Protein AF-A0A1F5RX39-F1 (afdb_monomer)

pLDDT: mean 75.22, std 15.4, range [43.22, 95.0]

Foldseek 3Di:
DDDDDPPPVPPPDPPDDPDPVPVVVVVQVVCVVVVNHPPVVCPPPPPVNVVVVVVVVVVVVVVVVVLVVQLVVLVVQCVPCVPVVVSVVVSVVSVVVSVVVVVVVVVVVVVVVVVVCVVVVVPPPPPPPPPPPPPPD

Radius of gyration: 29.01 Å; Cα contacts (8 Å, |Δi|>4): 32; chains: 1; bounding box: 59×71×83 Å

Solvent-accessible surface area (backbone atoms only — not comparable to full-atom values): 8380 Å² total; per-residue (Å²): 140,81,89,78,74,86,86,66,83,74,75,67,66,97,80,66,78,91,46,90,61,51,61,52,52,52,52,50,49,51,28,45,75,72,68,51,66,84,59,80,90,45,76,86,58,58,75,66,54,58,53,50,53,54,51,50,51,56,49,49,55,54,50,51,55,52,50,54,55,51,51,51,54,30,50,49,45,42,71,66,26,84,84,42,62,68,45,40,50,53,20,51,53,51,46,51,54,52,50,53,54,51,51,51,55,54,48,53,52,51,52,52,50,49,52,54,49,54,58,62,67,62,63,66,84,73,72,76,72,78,79,77,84,72,74,78,126

Secondary structure (DSSP, 8-state):
------TTTT---S-S---HHHHHHHHHHHHHHTT---STTSTTS-HHHHHHHHHHHHHHHHHHHHHHHHHHHHHHHHHHTTT-HHHHHHHHHHHHHHHHHHHHHHHHHHHHHHHHHHHHHT---------------

Mean predicted aligned error: 16.47 Å

InterPro domains:
  IPR043993 Type IV secretion system pilin [PF18895] (50-112)

Organism: NCBI:txid1797987

Structure (mmCIF, N/CA/C/O backbone):
data_AF-A0A1F5RX39-F1
#
_entry.id   AF-A0A1F5RX39-F1
#
loop_
_atom_site.group_PDB
_atom_site.id
_atom_site.type_symbol
_atom_site.label_atom_id
_atom_site.label_alt_id
_atom_site.label_comp_id
_atom_site.label_asym_id
_atom_site.label_entity_id
_atom_site.label_seq_id
_atom_site.pdbx_PDB_ins_code
_atom_site.Cartn_x
_atom_site.Cartn_y
_atom_site.Cartn_z
_atom_site.occupancy
_atom_site.B_iso_or_equiv
_atom_site.auth_seq_id
_atom_site.auth_comp_id
_atom_site.auth_asym_id
_atom_site.auth_atom_id
_atom_site.pdbx_PDB_model_num
ATOM 1 N N . MET A 1 1 ? -6.393 -32.625 -53.786 1.00 44.97 1 MET A N 1
ATOM 2 C CA . MET A 1 1 ? -5.665 -32.056 -52.632 1.00 44.97 1 MET A CA 1
ATOM 3 C C . MET A 1 1 ? -4.897 -30.843 -53.126 1.00 44.97 1 MET A C 1
ATOM 5 O O . MET A 1 1 ? -3.901 -31.016 -53.812 1.00 44.97 1 MET A O 1
ATOM 9 N N . ALA A 1 2 ? -5.420 -29.641 -52.879 1.00 43.22 2 ALA A N 1
ATOM 10 C CA . ALA A 1 2 ? -4.766 -28.378 -53.207 1.00 43.22 2 ALA A CA 1
ATOM 11 C C . ALA A 1 2 ? -4.425 -27.663 -51.896 1.00 43.22 2 ALA A C 1
ATOM 13 O O . ALA A 1 2 ? -5.260 -27.537 -51.002 1.00 43.22 2 ALA A O 1
ATOM 14 N N . LEU A 1 3 ? -3.159 -27.287 -51.796 1.00 50.66 3 LEU A N 1
ATOM 15 C CA . LEU A 1 3 ? -2.481 -26.654 -50.679 1.00 50.66 3 LEU A CA 1
ATOM 16 C C . LEU A 1 3 ? -2.904 -25.172 -50.611 1.00 50.66 3 LEU A C 1
ATOM 18 O O . LEU A 1 3 ? -2.428 -24.366 -51.404 1.00 50.66 3 LEU A O 1
ATOM 22 N N . ALA A 1 4 ? -3.815 -24.804 -49.707 1.00 51.16 4 ALA A N 1
ATOM 23 C CA . ALA A 1 4 ? -4.180 -23.407 -49.465 1.00 51.16 4 ALA A CA 1
ATOM 24 C C . ALA A 1 4 ? -3.319 -22.852 -48.320 1.00 51.16 4 ALA A C 1
ATOM 26 O O . ALA A 1 4 ? -3.559 -23.138 -47.149 1.00 51.16 4 ALA A O 1
ATOM 27 N N . ALA A 1 5 ? -2.273 -22.103 -48.667 1.00 51.84 5 ALA A N 1
ATOM 28 C CA . ALA A 1 5 ? -1.473 -21.351 -47.706 1.00 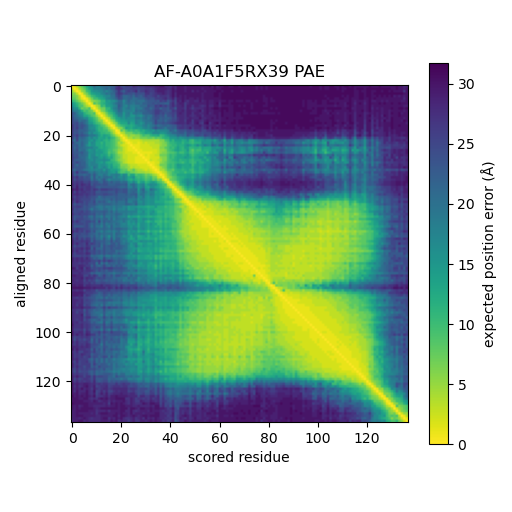51.84 5 ALA A CA 1
ATOM 29 C C . ALA A 1 5 ? -2.341 -20.307 -46.964 1.00 51.84 5 ALA A C 1
ATOM 31 O O . ALA A 1 5 ? -3.290 -19.781 -47.553 1.00 51.84 5 ALA A O 1
ATOM 32 N N . PRO A 1 6 ? -2.019 -19.948 -45.708 1.00 53.34 6 PRO A N 1
ATOM 33 C CA . PRO A 1 6 ? -2.720 -18.895 -44.979 1.00 53.34 6 PRO A CA 1
ATOM 34 C C . PRO A 1 6 ? -2.354 -17.511 -45.545 1.00 53.34 6 PRO A C 1
ATOM 36 O O . PRO A 1 6 ? -1.499 -16.807 -45.015 1.00 53.34 6 PRO A O 1
ATOM 39 N N . VAL A 1 7 ? -3.009 -17.092 -46.631 1.00 55.22 7 VAL A N 1
ATOM 40 C CA . VAL A 1 7 ? -2.901 -15.730 -47.199 1.00 55.22 7 VAL A CA 1
ATOM 41 C C . VAL A 1 7 ? -3.888 -14.787 -46.504 1.00 55.22 7 VAL A C 1
ATOM 43 O O . VAL A 1 7 ? -4.703 -14.121 -47.129 1.00 55.22 7 VAL A O 1
ATOM 46 N N . SER A 1 8 ? -3.851 -14.716 -45.175 1.00 53.81 8 SER A N 1
ATOM 47 C CA . SER A 1 8 ? -4.675 -13.739 -44.444 1.00 53.81 8 SER A CA 1
ATOM 48 C C . SER A 1 8 ? -3.964 -13.033 -43.296 1.00 53.81 8 SER A C 1
ATOM 50 O O . SER A 1 8 ? -4.609 -12.375 -42.489 1.00 53.81 8 SER A O 1
ATOM 52 N N . VAL A 1 9 ? -2.630 -13.042 -43.278 1.00 49.97 9 VAL A N 1
ATOM 53 C CA . VAL A 1 9 ? -1.866 -12.053 -42.489 1.00 49.97 9 VAL A CA 1
ATOM 54 C C . VAL A 1 9 ? -1.845 -10.675 -43.187 1.00 49.97 9 VAL A C 1
ATOM 56 O O . VAL A 1 9 ? -1.426 -9.683 -42.606 1.00 49.97 9 VAL A O 1
ATOM 59 N N . PHE A 1 10 ? -2.387 -10.573 -44.408 1.00 53.66 10 PHE A N 1
ATOM 60 C CA . PHE A 1 10 ? -2.470 -9.334 -45.194 1.00 53.66 10 PHE A CA 1
ATOM 61 C C . PHE A 1 10 ? -3.685 -8.435 -44.902 1.00 53.66 10 PHE A C 1
ATOM 63 O O . PHE A 1 10 ? -3.908 -7.467 -45.624 1.00 53.66 10 PHE A O 1
ATOM 70 N N . ALA A 1 11 ? -4.450 -8.668 -43.831 1.00 51.47 11 ALA A N 1
ATOM 71 C CA . ALA A 1 11 ? -5.440 -7.692 -43.362 1.00 51.47 11 ALA A CA 1
ATOM 72 C C . ALA A 1 11 ? -4.768 -6.533 -42.590 1.00 51.47 11 ALA A C 1
ATOM 74 O O . ALA A 1 11 ? -5.158 -6.194 -41.475 1.00 51.47 11 ALA A O 1
ATOM 75 N N . GLN A 1 12 ? -3.749 -5.906 -43.185 1.00 46.62 12 GLN A N 1
ATOM 76 C CA . GLN A 1 12 ? -3.370 -4.544 -42.828 1.00 46.62 12 GLN A CA 1
ATOM 77 C C . GLN A 1 12 ? -4.472 -3.631 -43.358 1.00 46.62 12 GLN A C 1
ATOM 79 O O . GLN A 1 12 ? -4.534 -3.335 -44.547 1.00 46.62 12 GLN A O 1
ATOM 84 N N . ASN A 1 13 ? -5.385 -3.282 -42.450 1.00 51.09 13 ASN A N 1
ATOM 85 C CA . ASN A 1 13 ? -6.125 -2.025 -42.395 1.00 51.09 13 ASN A CA 1
ATOM 86 C C . ASN A 1 13 ? -5.904 -1.134 -43.635 1.00 51.09 13 ASN A C 1
ATOM 88 O O . ASN A 1 13 ? -4.856 -0.501 -43.760 1.00 51.09 13 ASN A O 1
ATOM 92 N N . ALA A 1 14 ? -6.895 -1.085 -44.529 1.00 48.25 14 ALA A N 1
ATOM 93 C CA . ALA A 1 14 ? -6.898 -0.325 -45.782 1.00 48.25 14 ALA A CA 1
ATOM 94 C C . ALA A 1 14 ? -6.896 1.210 -45.585 1.00 48.25 14 ALA A C 1
ATOM 96 O O . ALA A 1 14 ? -7.498 1.940 -46.367 1.00 48.25 14 ALA A O 1
ATOM 97 N N . ASN A 1 15 ? -6.253 1.710 -44.528 1.00 53.75 15 ASN A N 1
ATOM 98 C CA . ASN A 1 15 ? -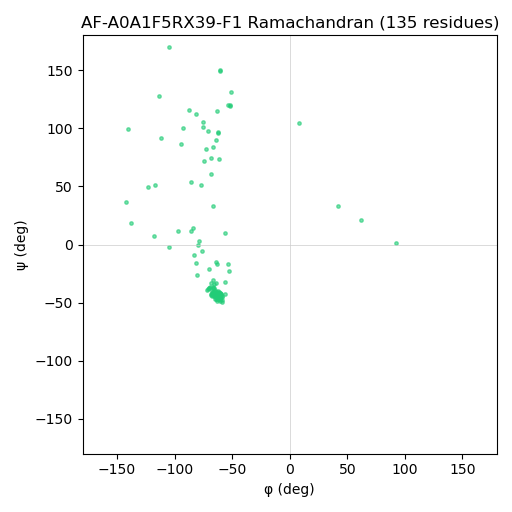6.244 3.118 -44.165 1.00 53.75 15 ASN A CA 1
ATOM 99 C C . ASN A 1 15 ? -4.893 3.607 -43.616 1.00 53.75 15 ASN A C 1
ATOM 101 O O . ASN A 1 15 ? -4.848 4.428 -42.706 1.00 53.75 15 ASN A O 1
ATOM 105 N N . GLN A 1 16 ? -3.783 3.104 -44.157 1.00 54.41 16 GLN A N 1
ATOM 106 C CA . GLN A 1 16 ? -2.479 3.765 -44.063 1.00 54.41 16 GLN A CA 1
ATOM 107 C C . GLN A 1 16 ? -1.775 3.586 -45.409 1.00 54.41 16 GLN A C 1
ATOM 109 O O . GLN A 1 16 ? -1.243 2.520 -45.716 1.00 54.41 16 GLN A O 1
ATOM 114 N N . ALA A 1 17 ? -1.839 4.621 -46.247 1.00 49.84 17 ALA A N 1
ATOM 115 C CA . ALA A 1 17 ? -1.077 4.690 -47.485 1.00 49.84 17 ALA A CA 1
ATOM 116 C C . ALA A 1 17 ? 0.400 4.399 -47.184 1.00 49.84 17 ALA A C 1
ATOM 118 O O . ALA A 1 17 ? 0.960 4.964 -46.245 1.00 49.84 17 ALA A O 1
ATOM 119 N N . VAL A 1 18 ? 1.020 3.509 -47.964 1.00 58.06 18 VAL A N 1
ATOM 120 C CA . VAL A 1 18 ? 2.419 3.092 -47.800 1.00 58.06 18 VAL A CA 1
ATOM 121 C C . VAL A 1 18 ? 3.344 4.277 -48.097 1.00 58.06 18 VAL A C 1
ATOM 123 O O . VAL A 1 18 ? 3.818 4.467 -49.212 1.00 58.06 18 VAL A O 1
ATOM 126 N N . GLY A 1 19 ? 3.558 5.112 -47.084 1.00 57.28 19 GLY A N 1
ATOM 127 C CA . GLY A 1 19 ? 4.630 6.094 -46.998 1.00 57.28 19 GLY A CA 1
ATOM 128 C C . GLY A 1 19 ? 5.719 5.622 -46.024 1.00 57.28 19 GLY A C 1
ATOM 129 O O . GLY A 1 19 ? 5.492 4.665 -45.274 1.00 57.28 19 GLY A O 1
ATOM 130 N N . PRO A 1 20 ? 6.882 6.299 -45.977 1.00 58.12 20 PRO A N 1
ATOM 131 C CA . PRO A 1 20 ? 8.036 5.930 -45.143 1.00 58.12 20 PRO A CA 1
ATOM 132 C C . PRO A 1 20 ? 7.749 5.736 -43.638 1.00 58.12 20 PRO A C 1
ATOM 134 O O . PRO A 1 20 ? 8.553 5.119 -42.947 1.00 58.12 20 PRO A O 1
ATOM 137 N N . GLY A 1 21 ? 6.614 6.227 -43.124 1.00 59.72 21 GLY A N 1
ATOM 138 C CA . GLY A 1 21 ? 6.181 6.042 -41.731 1.00 59.72 21 GLY A CA 1
ATOM 139 C C . GLY A 1 21 ? 5.521 4.690 -41.436 1.00 59.72 21 GLY A C 1
ATOM 140 O O . GLY A 1 21 ? 5.644 4.180 -40.330 1.00 59.72 21 GLY A O 1
ATOM 141 N N . THR A 1 22 ? 4.915 4.036 -42.431 1.00 73.50 22 THR A N 1
ATOM 142 C CA . THR A 1 22 ? 4.134 2.803 -42.205 1.00 73.50 22 THR A CA 1
ATOM 143 C C . THR A 1 22 ? 4.988 1.623 -41.742 1.00 73.50 22 THR A C 1
ATOM 145 O O . THR A 1 22 ? 4.567 0.831 -40.903 1.00 73.50 22 THR A O 1
ATOM 148 N N . ILE A 1 23 ? 6.213 1.491 -42.251 1.00 76.62 23 ILE A N 1
ATOM 149 C CA . ILE A 1 23 ? 7.132 0.421 -41.841 1.00 76.62 23 ILE A CA 1
ATOM 150 C C . ILE A 1 23 ? 7.651 0.682 -40.425 1.00 76.62 23 ILE A C 1
ATOM 152 O O . ILE A 1 23 ? 7.740 -0.249 -39.629 1.00 76.62 23 ILE A O 1
ATOM 156 N N . LEU A 1 24 ? 7.931 1.942 -40.090 1.00 74.31 24 LEU A N 1
ATOM 157 C CA . LEU A 1 24 ? 8.348 2.326 -38.746 1.00 74.31 24 LEU A CA 1
ATOM 158 C C . LEU A 1 24 ? 7.231 2.072 -37.725 1.00 74.31 24 LEU A C 1
ATOM 160 O O . LEU A 1 24 ? 7.508 1.548 -36.651 1.00 74.31 24 LEU A O 1
ATOM 164 N N . ASP A 1 25 ? 5.976 2.338 -38.088 1.00 79.69 25 ASP A N 1
ATOM 165 C CA . ASP A 1 25 ? 4.811 2.077 -37.238 1.00 79.69 25 ASP A CA 1
ATOM 166 C C . ASP A 1 25 ? 4.591 0.577 -37.009 1.00 79.69 25 ASP A C 1
ATOM 168 O O . ASP A 1 25 ? 4.337 0.140 -35.885 1.00 79.69 25 ASP A O 1
ATOM 172 N N . ASN A 1 26 ? 4.760 -0.238 -38.053 1.00 80.50 26 ASN A N 1
ATOM 173 C CA . ASN A 1 26 ? 4.676 -1.694 -37.939 1.00 80.50 26 ASN A CA 1
ATOM 174 C C . ASN A 1 26 ? 5.827 -2.272 -37.102 1.00 80.50 26 ASN A C 1
ATOM 176 O O . ASN A 1 26 ? 5.594 -3.137 -36.260 1.00 80.50 26 ASN A O 1
ATOM 180 N N . LEU A 1 27 ? 7.056 -1.779 -37.288 1.00 79.31 27 LEU A N 1
ATOM 181 C CA . LEU A 1 27 ? 8.224 -2.192 -36.505 1.00 79.31 27 LEU A CA 1
ATOM 182 C C . LEU A 1 27 ? 8.114 -1.755 -35.042 1.00 79.31 27 LEU A C 1
ATOM 184 O O . LEU A 1 27 ? 8.432 -2.533 -34.148 1.00 79.31 27 LEU A O 1
ATOM 188 N N . ARG A 1 28 ? 7.617 -0.544 -34.776 1.00 78.44 28 ARG A N 1
ATOM 189 C CA . ARG A 1 28 ? 7.393 -0.033 -33.419 1.00 78.44 28 ARG A CA 1
ATOM 190 C C . ARG A 1 28 ? 6.242 -0.755 -32.722 1.00 78.44 28 ARG A C 1
ATOM 192 O O . ARG A 1 28 ? 6.351 -1.048 -31.536 1.00 78.44 28 ARG A O 1
ATOM 199 N N . SER A 1 29 ? 5.177 -1.106 -33.443 1.00 76.81 29 SER A N 1
ATOM 200 C CA . SER A 1 29 ? 4.076 -1.920 -32.912 1.00 76.81 29 SER A CA 1
ATOM 201 C C . SER A 1 29 ? 4.520 -3.357 -32.619 1.00 76.81 29 SER A C 1
ATOM 203 O O . SER A 1 29 ? 4.234 -3.880 -31.543 1.00 76.81 29 SER A O 1
ATOM 205 N N . ALA A 1 30 ? 5.312 -3.967 -33.508 1.00 77.12 30 ALA A N 1
ATOM 206 C CA . ALA A 1 30 ? 5.927 -5.273 -33.276 1.00 77.12 30 ALA A CA 1
ATOM 207 C C . ALA A 1 30 ? 6.924 -5.245 -32.103 1.00 77.12 30 ALA A C 1
ATOM 209 O O . ALA A 1 30 ? 6.907 -6.145 -31.265 1.00 77.12 30 ALA A O 1
ATOM 210 N N . GLY A 1 31 ? 7.737 -4.189 -31.992 1.00 73.06 31 GLY A N 1
ATOM 211 C CA . GLY A 1 31 ? 8.624 -3.945 -30.853 1.00 73.06 31 GLY A CA 1
ATOM 212 C C . GLY A 1 31 ? 7.846 -3.812 -29.545 1.00 73.06 31 GLY A C 1
ATOM 213 O O . GLY A 1 31 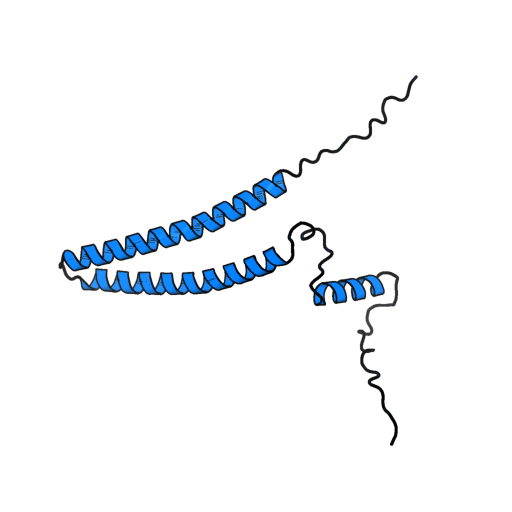? 8.152 -4.500 -28.576 1.00 73.06 31 GLY A O 1
ATOM 214 N N . ASN A 1 32 ? 6.765 -3.031 -29.531 1.00 75.62 32 ASN A N 1
ATOM 215 C CA . ASN A 1 32 ? 5.912 -2.871 -28.354 1.00 75.62 32 ASN A CA 1
ATOM 216 C C . ASN A 1 32 ? 5.169 -4.171 -27.979 1.00 75.62 32 ASN A C 1
ATOM 218 O O . ASN A 1 32 ? 5.071 -4.502 -26.798 1.00 75.62 32 ASN A O 1
ATOM 222 N N . ALA A 1 33 ? 4.711 -4.959 -28.959 1.00 68.38 33 ALA A N 1
ATOM 223 C CA . ALA A 1 33 ? 4.120 -6.283 -28.735 1.00 68.38 33 ALA A CA 1
ATOM 224 C C . ALA A 1 33 ? 5.143 -7.293 -28.179 1.00 68.38 33 ALA A C 1
ATOM 226 O O . ALA A 1 33 ? 4.806 -8.114 -27.326 1.00 68.38 33 ALA A O 1
ATOM 227 N N . ALA A 1 34 ? 6.406 -7.182 -28.597 1.00 69.94 34 ALA A N 1
ATOM 228 C CA . ALA A 1 34 ? 7.543 -7.910 -28.035 1.00 69.94 34 ALA A CA 1
ATOM 229 C C . ALA A 1 34 ? 8.070 -7.307 -26.713 1.00 69.94 34 ALA A C 1
ATOM 231 O O . ALA A 1 34 ? 9.047 -7.808 -26.158 1.00 69.94 34 ALA A O 1
ATOM 232 N N . LYS A 1 35 ? 7.421 -6.253 -26.190 1.00 66.38 35 LYS A N 1
ATOM 233 C CA . LYS A 1 35 ? 7.802 -5.486 -24.989 1.00 66.38 35 LYS A CA 1
ATOM 234 C C . LYS A 1 35 ? 9.164 -4.781 -25.063 1.00 66.38 35 LYS A C 1
ATOM 236 O O . LYS A 1 35 ? 9.727 -4.418 -24.034 1.00 66.38 35 LYS A O 1
ATOM 241 N N . TYR A 1 36 ? 9.672 -4.542 -26.266 1.00 62.44 36 TYR A N 1
ATOM 242 C CA . TYR A 1 36 ? 10.839 -3.710 -26.540 1.00 62.44 36 TYR A CA 1
ATOM 243 C C . TYR A 1 36 ? 10.356 -2.290 -26.875 1.00 62.44 36 TYR A C 1
ATOM 245 O O . TYR A 1 36 ? 10.061 -1.961 -28.025 1.00 62.44 36 TYR A O 1
ATOM 253 N N . ASN A 1 37 ? 10.162 -1.464 -25.847 1.00 62.12 37 ASN A N 1
ATOM 254 C CA . ASN A 1 37 ? 9.667 -0.099 -26.011 1.00 62.12 37 ASN A CA 1
ATOM 255 C C . ASN A 1 37 ? 10.848 0.859 -26.269 1.00 62.12 37 ASN A C 1
ATOM 257 O O . ASN A 1 37 ? 11.723 1.003 -25.421 1.00 62.12 37 ASN A O 1
ATOM 261 N N . VAL A 1 38 ? 10.871 1.473 -27.456 1.00 59.53 38 VAL A N 1
ATOM 262 C CA . VAL A 1 38 ? 11.888 2.436 -27.928 1.00 59.53 38 VAL A CA 1
ATOM 263 C C . VAL A 1 38 ? 11.465 3.901 -27.732 1.00 59.53 38 VAL A C 1
ATOM 265 O O . VAL A 1 38 ? 12.091 4.799 -28.282 1.00 59.53 38 VAL A O 1
ATOM 268 N N . ASP A 1 39 ? 10.392 4.167 -26.979 1.00 60.41 39 ASP A N 1
ATOM 269 C CA . ASP A 1 39 ? 10.052 5.526 -26.564 1.00 60.41 39 ASP A CA 1
ATOM 270 C C . ASP A 1 39 ? 10.892 5.906 -25.349 1.00 60.41 39 ASP A C 1
ATOM 272 O O . ASP A 1 39 ? 10.701 5.385 -24.246 1.00 60.41 39 ASP A O 1
ATOM 276 N N . SER A 1 40 ? 11.796 6.861 -25.555 1.00 57.88 40 SER A N 1
ATOM 277 C CA . SER A 1 40 ? 12.844 7.350 -24.648 1.00 57.88 40 SER A CA 1
ATOM 278 C C . SER A 1 40 ? 12.398 7.855 -23.263 1.00 57.88 40 SER A C 1
ATOM 280 O O . SER A 1 40 ? 13.201 8.390 -22.509 1.00 57.88 40 SER A O 1
ATOM 282 N N . SER A 1 41 ? 11.143 7.642 -22.863 1.00 54.19 41 SER A N 1
ATOM 283 C CA . SER A 1 41 ? 10.685 7.766 -21.469 1.00 54.19 41 SER A CA 1
ATOM 284 C C . SER A 1 41 ? 10.993 6.529 -20.610 1.00 54.19 41 SER A C 1
ATOM 286 O O . SER A 1 41 ? 10.960 6.612 -19.382 1.00 54.19 41 SER A O 1
ATOM 288 N N . LYS A 1 42 ? 11.318 5.388 -21.240 1.00 52.78 42 LYS A N 1
ATOM 289 C CA . LYS A 1 42 ? 11.686 4.126 -20.570 1.00 52.78 42 LYS A CA 1
ATOM 290 C C . LYS A 1 42 ? 13.106 3.639 -20.868 1.00 52.78 42 LYS A C 1
ATOM 292 O O . LYS A 1 42 ? 13.478 2.562 -20.416 1.00 52.78 42 LYS A O 1
ATOM 297 N N . GLU A 1 43 ? 13.928 4.426 -21.560 1.00 52.75 43 GLU A N 1
ATOM 298 C CA . GLU A 1 43 ? 15.304 4.031 -21.915 1.00 52.75 43 GLU A CA 1
ATOM 299 C C . GLU A 1 43 ? 16.224 3.800 -20.701 1.00 52.75 43 GLU A C 1
ATOM 301 O O . GLU A 1 43 ? 17.243 3.127 -20.823 1.00 52.75 43 GLU A O 1
ATOM 306 N N . GLY A 1 44 ? 15.846 4.281 -19.511 1.00 53.31 44 GLY A N 1
ATOM 307 C CA . GLY A 1 44 ? 16.576 4.042 -18.260 1.00 53.31 44 GLY A CA 1
ATOM 308 C C . GLY A 1 44 ? 15.940 3.030 -17.302 1.00 53.31 44 GLY A C 1
ATOM 309 O O . GLY A 1 44 ? 16.506 2.783 -16.239 1.00 53.31 44 GLY A O 1
ATOM 310 N N . ILE A 1 45 ? 14.768 2.467 -17.622 1.00 57.50 45 ILE A N 1
ATOM 311 C CA . ILE A 1 45 ? 14.029 1.593 -16.702 1.00 57.50 45 ILE A CA 1
ATOM 312 C C . ILE A 1 45 ? 14.055 0.164 -17.260 1.00 57.50 45 ILE A C 1
ATOM 314 O O . ILE A 1 45 ? 13.208 -0.202 -18.075 1.00 57.50 45 ILE A O 1
ATOM 318 N N . PRO A 1 46 ? 15.048 -0.653 -16.874 1.00 64.62 46 PRO A N 1
ATOM 319 C CA . PRO A 1 46 ? 15.209 -1.997 -17.414 1.00 64.62 46 PRO A CA 1
ATOM 320 C C . PRO A 1 46 ? 13.980 -2.862 -17.119 1.00 64.62 46 PRO A C 1
ATOM 322 O O . PRO A 1 46 ? 13.328 -2.700 -16.089 1.00 64.62 46 PRO A O 1
ATOM 325 N N . ALA A 1 47 ? 13.677 -3.814 -18.008 1.00 65.25 47 ALA A N 1
ATOM 326 C CA . ALA A 1 47 ? 12.437 -4.604 -18.006 1.00 65.25 47 ALA A CA 1
ATOM 327 C C . ALA A 1 47 ? 12.100 -5.295 -16.666 1.00 65.25 47 ALA A C 1
ATOM 329 O O . ALA A 1 47 ? 10.933 -5.578 -16.387 1.00 65.25 47 ALA A O 1
ATOM 330 N N . TYR A 1 48 ? 13.097 -5.538 -15.808 1.00 68.88 48 TYR A N 1
ATOM 331 C CA . TYR A 1 48 ? 12.869 -6.059 -14.461 1.00 68.88 48 TYR A CA 1
ATOM 332 C C . TYR A 1 48 ? 12.135 -5.067 -13.545 1.00 68.88 48 TYR A C 1
ATOM 334 O O . TYR A 1 48 ? 11.373 -5.498 -12.687 1.00 68.88 48 TYR A O 1
ATOM 342 N N . VAL A 1 49 ? 12.303 -3.755 -13.729 1.00 74.75 49 VAL A N 1
ATOM 343 C CA . VAL A 1 49 ? 11.638 -2.724 -12.916 1.00 74.75 49 VAL A CA 1
ATOM 344 C C . VAL A 1 49 ? 10.141 -2.660 -13.218 1.00 74.75 49 VAL A C 1
ATOM 346 O O . VAL A 1 49 ? 9.352 -2.532 -12.288 1.00 74.75 49 VAL A O 1
ATOM 349 N N . ASP A 1 50 ? 9.730 -2.827 -14.479 1.00 76.88 50 ASP A N 1
ATOM 350 C CA . ASP A 1 50 ? 8.306 -2.905 -14.843 1.00 76.88 50 ASP A CA 1
ATOM 351 C C . ASP A 1 50 ? 7.644 -4.151 -14.222 1.00 76.88 50 ASP A C 1
ATOM 353 O O . ASP A 1 50 ? 6.542 -4.066 -13.675 1.00 76.88 50 ASP A O 1
ATOM 357 N N . LEU A 1 51 ? 8.332 -5.301 -14.236 1.00 79.94 51 LEU A N 1
ATOM 358 C CA . LEU A 1 51 ? 7.842 -6.526 -13.594 1.00 79.94 51 LEU A CA 1
ATOM 359 C C . LEU A 1 51 ? 7.735 -6.360 -12.071 1.00 79.94 51 LEU A C 1
ATOM 361 O O . LEU A 1 51 ? 6.728 -6.737 -11.473 1.00 79.94 51 LEU A O 1
ATOM 365 N N . VAL A 1 52 ? 8.740 -5.743 -11.446 1.00 81.94 52 VAL A N 1
ATOM 366 C CA . VAL A 1 52 ? 8.737 -5.429 -10.011 1.00 81.94 52 VAL A CA 1
ATOM 367 C C . VAL A 1 52 ? 7.605 -4.461 -9.664 1.00 81.94 52 VAL A C 1
ATOM 369 O O . VAL A 1 52 ? 6.878 -4.709 -8.704 1.00 81.94 52 VAL A O 1
ATOM 372 N N . GLY A 1 53 ? 7.388 -3.415 -10.464 1.00 83.00 53 GLY A N 1
ATOM 373 C CA . GLY A 1 53 ? 6.289 -2.466 -10.281 1.00 83.00 53 GLY A CA 1
ATOM 374 C C . GLY A 1 53 ? 4.913 -3.128 -10.380 1.00 83.00 53 GLY A C 1
ATOM 375 O O . GLY A 1 53 ? 4.038 -2.865 -9.554 1.00 83.00 53 GLY A O 1
ATOM 376 N N . GLN A 1 54 ? 4.731 -4.047 -11.332 1.00 85.81 54 GLN A N 1
ATOM 377 C CA . GLN A 1 54 ? 3.492 -4.813 -11.471 1.00 85.81 54 GLN A CA 1
ATOM 378 C C . GLN A 1 54 ? 3.247 -5.740 -10.269 1.00 85.81 54 GLN A C 1
ATOM 380 O O . GLN A 1 54 ? 2.129 -5.795 -9.755 1.00 85.81 54 GLN A O 1
ATOM 385 N N . VAL A 1 55 ? 4.285 -6.438 -9.796 1.00 87.94 55 VAL A N 1
ATOM 386 C CA . VAL A 1 55 ? 4.196 -7.323 -8.624 1.00 87.94 55 VAL A CA 1
ATOM 387 C C . VAL A 1 55 ? 3.907 -6.529 -7.350 1.00 87.94 55 VAL A C 1
ATOM 389 O O . VAL A 1 55 ? 3.029 -6.920 -6.586 1.00 87.94 55 VAL A O 1
ATOM 392 N N . LEU A 1 56 ? 4.584 -5.396 -7.136 1.00 89.25 56 LEU A N 1
ATOM 393 C CA . LEU A 1 56 ? 4.336 -4.502 -5.998 1.00 89.25 56 LEU A CA 1
ATOM 394 C C . LEU A 1 56 ? 2.908 -3.963 -5.997 1.00 89.25 56 LEU A C 1
ATOM 396 O O . LEU A 1 56 ? 2.273 -3.944 -4.948 1.00 89.25 56 LEU A O 1
ATOM 400 N N . ASN A 1 57 ? 2.384 -3.566 -7.157 1.00 87.81 57 ASN A N 1
ATOM 401 C CA . ASN A 1 57 ? 1.013 -3.076 -7.262 1.00 87.81 57 ASN A CA 1
ATOM 402 C C . ASN A 1 57 ? -0.001 -4.179 -6.904 1.00 87.81 57 ASN A C 1
ATOM 404 O O . ASN A 1 57 ? -0.867 -3.976 -6.054 1.00 87.81 57 ASN A O 1
ATOM 408 N N . ALA A 1 58 ? 0.171 -5.385 -7.456 1.00 91.00 58 ALA A N 1
ATOM 409 C CA . ALA A 1 58 ? -0.665 -6.533 -7.105 1.00 91.00 58 ALA A CA 1
ATOM 410 C C . ALA A 1 58 ? -0.561 -6.898 -5.611 1.00 91.00 58 ALA A C 1
ATOM 412 O O . ALA A 1 58 ? -1.572 -7.160 -4.960 1.00 91.00 58 ALA A O 1
ATOM 413 N N . PHE A 1 59 ? 0.648 -6.867 -5.046 1.00 91.25 59 PHE A N 1
ATOM 414 C CA . PHE A 1 59 ? 0.887 -7.120 -3.628 1.00 91.25 59 PHE A CA 1
ATOM 415 C C . PHE A 1 59 ? 0.202 -6.073 -2.739 1.00 91.25 59 PHE A C 1
ATOM 417 O O . PHE A 1 59 ? -0.534 -6.434 -1.821 1.00 91.25 59 PHE A O 1
ATOM 424 N N . PHE A 1 60 ? 0.371 -4.781 -3.032 1.00 90.00 60 PHE A N 1
ATOM 425 C CA . PHE A 1 60 ? -0.266 -3.704 -2.274 1.00 90.00 60 PHE A CA 1
ATOM 426 C C . PHE A 1 60 ? -1.790 -3.719 -2.381 1.00 90.00 60 PHE A C 1
ATOM 428 O O . PHE A 1 60 ? -2.454 -3.411 -1.392 1.00 90.00 60 PHE A O 1
ATOM 435 N N . ALA A 1 61 ? -2.356 -4.140 -3.515 1.00 90.12 61 ALA A N 1
ATOM 436 C CA . ALA A 1 61 ? -3.799 -4.322 -3.649 1.00 90.12 61 ALA A CA 1
ATOM 437 C C . ALA A 1 61 ? -4.334 -5.371 -2.657 1.00 90.12 61 ALA A C 1
ATOM 439 O O . ALA A 1 61 ? -5.311 -5.120 -1.951 1.00 90.12 61 ALA A O 1
ATOM 440 N N . VAL A 1 62 ? -3.660 -6.521 -2.540 1.00 94.56 62 VAL A N 1
ATOM 441 C CA . VAL A 1 62 ? -4.048 -7.579 -1.592 1.00 94.56 62 VAL A CA 1
ATOM 442 C C . VAL A 1 62 ? -3.843 -7.127 -0.143 1.00 94.56 62 VAL A C 1
ATOM 444 O O . VAL A 1 62 ? -4.732 -7.301 0.692 1.00 94.56 62 VAL A O 1
ATOM 447 N N . VAL A 1 63 ? -2.706 -6.496 0.160 1.00 92.25 63 VAL A N 1
ATOM 448 C CA . VAL A 1 63 ? -2.402 -5.982 1.506 1.00 92.25 63 VAL A CA 1
ATOM 449 C C . VAL A 1 63 ? -3.412 -4.922 1.947 1.00 92.25 63 VAL A C 1
ATOM 451 O O . VAL A 1 63 ? -3.860 -4.955 3.092 1.00 92.25 63 VAL A O 1
ATOM 454 N N . GLY A 1 64 ? -3.816 -4.015 1.053 1.00 90.19 64 GLY A N 1
ATOM 455 C CA . GLY A 1 64 ? -4.817 -2.989 1.347 1.00 90.19 64 GLY A CA 1
ATOM 456 C C . GLY A 1 64 ? -6.164 -3.584 1.762 1.00 90.19 64 GLY A C 1
ATOM 457 O O . GLY A 1 64 ? -6.751 -3.151 2.753 1.00 90.19 64 GLY A O 1
ATOM 458 N N . ILE A 1 65 ? -6.617 -4.632 1.067 1.00 93.94 65 ILE A N 1
ATOM 459 C CA . ILE A 1 65 ? -7.855 -5.349 1.409 1.00 93.94 65 ILE A CA 1
ATOM 460 C C . ILE A 1 65 ? -7.739 -5.995 2.795 1.00 93.94 65 ILE A C 1
ATOM 462 O O . ILE A 1 65 ? -8.635 -5.842 3.627 1.00 93.94 65 ILE A O 1
ATOM 466 N N . ILE A 1 66 ? -6.623 -6.676 3.072 1.00 92.56 66 ILE A N 1
ATOM 467 C CA . ILE A 1 66 ? -6.376 -7.313 4.374 1.00 92.56 66 ILE A CA 1
ATOM 468 C C . ILE A 1 66 ? -6.383 -6.272 5.500 1.00 92.56 66 ILE A C 1
ATOM 470 O O . ILE A 1 66 ? -6.984 -6.511 6.548 1.00 92.56 66 ILE A O 1
ATOM 474 N N . LEU A 1 67 ? -5.766 -5.107 5.282 1.00 91.25 67 LEU A N 1
ATOM 475 C CA . LEU A 1 67 ? -5.737 -4.013 6.254 1.00 91.25 67 LEU A CA 1
ATOM 476 C C . LEU A 1 67 ? -7.144 -3.536 6.624 1.00 91.25 67 LEU A C 1
ATOM 478 O O . LEU A 1 67 ? -7.441 -3.376 7.807 1.00 91.25 67 LEU A O 1
ATOM 482 N N . ILE A 1 68 ? -8.022 -3.3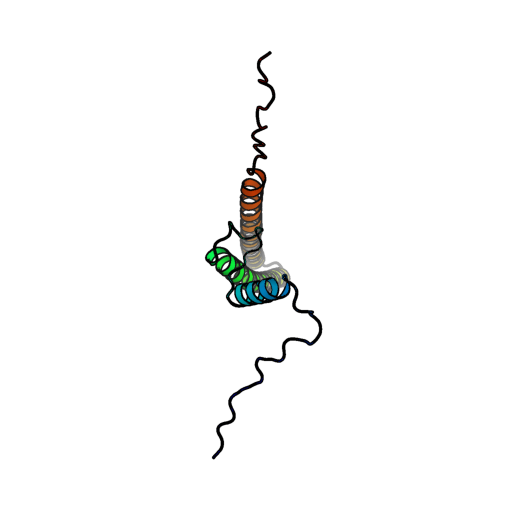59 5.634 1.00 92.12 68 ILE A N 1
ATOM 483 C CA . ILE A 1 68 ? -9.414 -2.950 5.867 1.00 92.12 68 ILE A CA 1
ATOM 484 C C . ILE A 1 68 ? -10.140 -3.987 6.732 1.00 92.12 68 ILE A C 1
ATOM 486 O O . ILE A 1 68 ? -10.784 -3.625 7.717 1.00 92.12 68 ILE A O 1
ATOM 490 N N . VAL A 1 69 ? -9.997 -5.277 6.417 1.00 93.31 69 VAL A N 1
ATOM 491 C CA . VAL A 1 69 ? -10.618 -6.364 7.195 1.00 93.31 69 VAL A CA 1
ATOM 492 C C . VAL A 1 69 ? -10.110 -6.372 8.642 1.00 93.31 69 VAL A C 1
ATOM 494 O O . VAL A 1 69 ? -10.900 -6.513 9.577 1.00 93.31 69 VAL A O 1
ATOM 497 N N . LEU A 1 70 ? -8.807 -6.165 8.843 1.00 90.25 70 LEU A N 1
ATOM 498 C CA . LEU A 1 70 ? -8.187 -6.097 10.168 1.00 90.25 70 LEU A CA 1
ATOM 499 C C . LEU A 1 70 ? -8.722 -4.929 11.004 1.00 90.25 70 LEU A C 1
ATOM 501 O O . LEU A 1 70 ? -9.018 -5.109 12.187 1.00 90.25 70 LEU A O 1
ATOM 505 N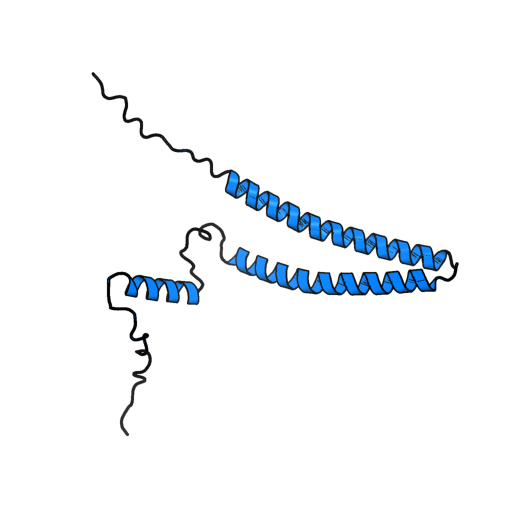 N . VAL A 1 71 ? -8.877 -3.753 10.390 1.00 89.75 71 VAL A N 1
ATOM 506 C CA . VAL A 1 71 ? -9.432 -2.559 11.045 1.00 89.75 71 VAL A CA 1
ATOM 507 C C . VAL A 1 71 ? -10.893 -2.777 11.427 1.00 89.75 71 VAL A C 1
ATOM 509 O O . VAL A 1 71 ? -11.280 -2.432 12.541 1.00 89.75 71 VAL A O 1
ATOM 512 N N . ILE A 1 72 ? -11.695 -3.400 10.558 1.00 92.31 72 ILE A N 1
ATOM 513 C CA . ILE A 1 72 ? -13.093 -3.734 10.865 1.00 92.31 72 ILE A CA 1
ATOM 514 C C . ILE A 1 72 ? -13.168 -4.703 12.051 1.00 92.31 72 ILE A C 1
ATOM 516 O O . ILE A 1 72 ? -13.933 -4.467 12.985 1.00 92.31 72 ILE A O 1
ATOM 520 N N . HIS A 1 73 ? -12.351 -5.760 12.057 1.00 90.69 73 HIS A N 1
ATOM 521 C CA . HIS A 1 73 ? -12.322 -6.726 13.157 1.00 90.69 73 HIS A CA 1
ATOM 522 C C . HIS A 1 73 ? -11.895 -6.079 14.484 1.00 90.69 73 HIS A C 1
ATOM 524 O O . HIS A 1 73 ? -12.528 -6.291 15.519 1.00 90.69 73 HIS A O 1
ATOM 530 N N . ALA A 1 74 ? -10.848 -5.251 14.461 1.00 89.25 74 ALA A N 1
ATOM 531 C CA . ALA A 1 74 ? -10.384 -4.537 15.646 1.00 89.25 74 ALA A CA 1
ATOM 532 C C . ALA A 1 74 ? -11.412 -3.501 16.140 1.00 89.25 74 ALA A C 1
ATOM 534 O O . ALA A 1 74 ? -11.620 -3.358 17.345 1.00 89.25 74 ALA A O 1
ATOM 535 N N . GLY A 1 75 ? -12.097 -2.820 15.217 1.00 89.00 75 GLY A N 1
ATOM 536 C CA . GLY A 1 75 ? -13.180 -1.888 15.525 1.00 89.00 75 GLY A CA 1
ATOM 537 C C . GLY A 1 75 ? -14.379 -2.584 16.164 1.00 89.00 75 GLY A C 1
ATOM 538 O O . GLY A 1 75 ? -14.899 -2.098 17.1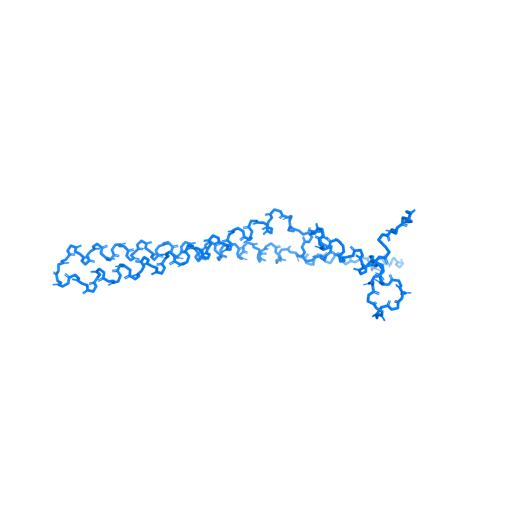67 1.00 89.00 75 GLY A O 1
ATOM 539 N N . TYR A 1 76 ? -14.768 -3.755 15.649 1.00 89.94 76 TYR A N 1
ATOM 540 C CA . TYR A 1 76 ? -15.831 -4.562 16.245 1.00 89.94 76 TYR A CA 1
ATOM 541 C C . TYR A 1 76 ? -15.472 -4.983 17.672 1.00 89.94 76 TYR A C 1
ATOM 543 O O . TYR A 1 76 ? -16.255 -4.742 18.588 1.00 89.94 76 TYR A O 1
ATOM 551 N N . LEU A 1 77 ? -14.258 -5.509 17.878 1.00 87.25 77 LEU A N 1
ATOM 552 C CA . LEU A 1 77 ? -13.761 -5.896 19.201 1.00 87.25 77 LEU A CA 1
ATOM 553 C C . LEU A 1 77 ? -13.801 -4.721 20.192 1.00 87.25 77 LEU A C 1
ATOM 555 O O . LEU A 1 77 ? -14.236 -4.888 21.332 1.00 87.25 77 LEU A O 1
ATOM 559 N N . TRP A 1 78 ? -13.399 -3.525 19.748 1.00 84.25 78 TRP A N 1
ATOM 560 C CA . TRP A 1 78 ? -13.429 -2.318 20.573 1.00 84.25 78 TRP A CA 1
ATOM 561 C C . TRP A 1 78 ? -14.857 -1.898 20.947 1.00 84.25 78 TRP A C 1
ATOM 563 O O . TRP A 1 78 ? -15.118 -1.578 22.106 1.00 84.25 78 TRP A O 1
ATOM 573 N N . MET A 1 79 ? -15.798 -1.956 19.998 1.00 87.06 79 MET A N 1
ATOM 574 C CA . MET A 1 79 ? -17.208 -1.624 20.237 1.00 87.06 79 MET A CA 1
ATOM 575 C C . MET A 1 79 ? -17.908 -2.646 21.144 1.00 87.06 79 MET A C 1
ATOM 577 O O . MET A 1 79 ? -18.769 -2.278 21.943 1.00 87.06 79 MET A O 1
ATOM 581 N N . THR A 1 80 ? -17.535 -3.927 21.066 1.00 86.06 80 THR A N 1
ATOM 582 C CA . THR A 1 80 ? -18.129 -4.985 21.899 1.00 86.06 80 THR A CA 1
ATOM 583 C C . THR A 1 80 ? -17.527 -5.100 23.295 1.00 86.06 80 THR A C 1
ATOM 585 O O . THR A 1 80 ? -18.089 -5.806 24.128 1.00 86.06 80 THR A O 1
ATOM 588 N N . ALA A 1 81 ? -16.431 -4.394 23.586 1.00 82.88 81 ALA A N 1
ATOM 589 C CA . ALA A 1 81 ? -15.688 -4.554 24.833 1.00 82.88 81 ALA A CA 1
ATOM 590 C C . ALA A 1 81 ? -16.480 -4.176 26.104 1.00 82.88 81 ALA A C 1
ATOM 592 O O . ALA A 1 81 ? -16.062 -4.562 27.189 1.00 82.88 81 ALA A O 1
ATOM 593 N N . ARG A 1 82 ? -17.620 -3.463 26.002 1.00 79.88 82 ARG A N 1
ATOM 594 C CA . ARG A 1 82 ? -18.610 -3.206 27.086 1.00 79.88 82 ARG A CA 1
ATOM 595 C C . ARG A 1 82 ? -18.020 -2.876 28.478 1.00 79.88 82 ARG A C 1
ATOM 597 O O . ARG A 1 82 ? -18.615 -3.211 29.495 1.00 79.88 82 ARG A O 1
ATOM 604 N N . GLY A 1 83 ? -16.870 -2.201 28.535 1.00 75.06 83 GLY A N 1
ATOM 605 C CA . GLY A 1 83 ? -16.209 -1.810 29.789 1.00 75.06 83 GLY A CA 1
ATOM 606 C C . GLY A 1 83 ? -15.172 -2.798 30.342 1.00 75.06 83 GLY A C 1
ATOM 607 O O . GLY A 1 83 ? -14.579 -2.515 31.376 1.00 75.06 83 GLY A O 1
ATOM 608 N N . ASN A 1 84 ? -14.898 -3.917 29.666 1.00 86.25 84 ASN A N 1
ATOM 609 C CA . ASN A 1 84 ? -13.750 -4.766 29.979 1.00 86.25 84 ASN A CA 1
ATOM 610 C C . ASN A 1 84 ? -12.458 -4.107 29.460 1.00 86.25 84 ASN A C 1
ATOM 612 O O . ASN A 1 84 ? -12.194 -4.104 28.253 1.00 86.25 84 ASN A O 1
ATOM 616 N N . GLU A 1 85 ? -11.653 -3.553 30.372 1.00 84.56 85 GLU A N 1
ATOM 617 C CA . GLU A 1 85 ? -10.386 -2.882 30.046 1.00 84.56 85 GLU A CA 1
ATOM 618 C C . GLU A 1 85 ? -9.408 -3.767 29.268 1.00 84.56 85 GLU A C 1
ATOM 620 O O . GLU A 1 85 ? -8.679 -3.263 28.412 1.00 84.56 85 GLU A O 1
ATOM 625 N N . GLU A 1 86 ? -9.414 -5.080 29.498 1.00 88.25 86 GLU A N 1
ATOM 626 C CA . GLU A 1 86 ? -8.521 -6.009 28.806 1.00 88.25 86 GLU A CA 1
ATOM 627 C C . GLU A 1 86 ? -8.849 -6.080 27.308 1.00 88.25 86 GLU A C 1
ATOM 629 O O . GLU A 1 86 ? -7.964 -5.992 26.454 1.00 88.25 86 GLU A O 1
ATOM 634 N N . GLN A 1 87 ? -10.140 -6.144 26.965 1.00 85.56 87 GLN A N 1
ATOM 635 C CA . GLN A 1 87 ? -10.583 -6.149 25.569 1.00 85.56 87 GLN A CA 1
ATOM 636 C C . GLN A 1 87 ? -10.367 -4.795 24.894 1.00 85.56 87 GLN A C 1
ATOM 638 O O . GLN A 1 87 ? -9.970 -4.746 23.729 1.00 85.56 87 GLN A O 1
ATOM 643 N N . VAL A 1 88 ? -10.572 -3.694 25.624 1.00 88.00 88 VAL A N 1
ATOM 644 C CA . VAL A 1 88 ? -10.296 -2.345 25.113 1.00 88.00 88 VAL A CA 1
ATOM 645 C C . VAL A 1 88 ? -8.808 -2.174 24.813 1.00 88.00 88 VAL A C 1
ATOM 647 O O . VAL A 1 88 ? -8.457 -1.646 23.758 1.00 88.00 88 VAL A O 1
ATOM 650 N N . THR A 1 89 ? -7.936 -2.625 25.715 1.00 88.00 89 THR A N 1
ATOM 651 C CA . THR A 1 89 ? -6.479 -2.535 25.552 1.00 88.00 89 THR A CA 1
ATOM 652 C C . THR A 1 89 ? -6.022 -3.378 24.369 1.00 88.00 89 THR A C 1
ATOM 654 O O . THR A 1 89 ? -5.339 -2.873 23.481 1.00 88.00 89 THR A O 1
ATOM 657 N N . LYS A 1 90 ? -6.509 -4.618 24.272 1.00 87.56 90 LYS A N 1
ATOM 658 C CA . LYS A 1 90 ? -6.196 -5.516 23.157 1.00 87.56 90 LYS A CA 1
ATOM 659 C C . LYS A 1 90 ? -6.650 -4.958 21.805 1.00 87.56 90 LYS A C 1
ATOM 661 O O . LYS A 1 90 ? -5.901 -5.018 20.832 1.00 87.56 90 LYS A O 1
ATOM 666 N N . ALA A 1 91 ? -7.844 -4.367 21.737 1.00 87.88 91 ALA A N 1
ATOM 667 C CA . ALA A 1 91 ? -8.333 -3.736 20.514 1.00 87.88 91 ALA A CA 1
ATOM 668 C C . ALA A 1 91 ? -7.500 -2.502 20.126 1.00 87.88 91 ALA A C 1
ATOM 670 O O . ALA A 1 91 ? -7.155 -2.334 18.955 1.00 87.88 91 ALA A O 1
ATOM 671 N N . LYS A 1 92 ? -7.121 -1.664 21.101 1.00 87.19 92 LYS A N 1
ATOM 672 C CA . LYS A 1 92 ? -6.247 -0.501 20.875 1.00 87.19 92 LYS A CA 1
ATOM 673 C C . LYS A 1 92 ? -4.865 -0.908 20.371 1.00 87.19 92 LYS A C 1
ATOM 675 O O . LYS A 1 92 ? -4.369 -0.285 19.434 1.00 87.19 92 LYS A O 1
ATOM 680 N N . ASP A 1 93 ? -4.271 -1.952 20.939 1.00 90.38 93 ASP A N 1
ATOM 681 C CA . ASP A 1 93 ? -2.980 -2.471 20.482 1.00 90.38 93 ASP A CA 1
ATOM 682 C C . ASP A 1 93 ? -3.062 -2.984 19.044 1.00 90.38 93 ASP A C 1
ATOM 684 O O . ASP A 1 93 ? -2.196 -2.677 18.222 1.00 90.38 93 ASP A O 1
ATOM 688 N N . GLN A 1 94 ? -4.145 -3.682 18.700 1.00 89.88 94 GLN A N 1
ATOM 689 C CA . GLN A 1 94 ? -4.364 -4.175 17.344 1.00 89.88 94 GLN A CA 1
ATOM 690 C C . GLN A 1 94 ? -4.556 -3.032 16.331 1.00 89.88 94 GLN A C 1
ATOM 692 O O . GLN A 1 94 ? -3.987 -3.072 15.238 1.00 89.88 94 GLN A O 1
ATOM 697 N N . ILE A 1 95 ? -5.278 -1.969 16.702 1.00 89.81 95 ILE A N 1
ATOM 698 C CA . ILE A 1 95 ? -5.400 -0.752 15.880 1.00 89.81 95 ILE A CA 1
ATOM 699 C C . ILE A 1 95 ? -4.038 -0.064 15.726 1.00 89.81 95 ILE A C 1
ATOM 701 O O . ILE A 1 95 ? -3.677 0.346 14.624 1.00 89.81 95 ILE A O 1
ATOM 705 N N . ARG A 1 96 ? -3.248 0.037 16.802 1.00 90.62 96 ARG A N 1
ATOM 706 C CA . ARG A 1 96 ? -1.912 0.647 16.761 1.00 90.62 96 ARG A CA 1
ATOM 707 C C . ARG A 1 96 ? -0.989 -0.100 15.800 1.00 90.62 96 ARG A C 1
ATOM 709 O O . ARG A 1 96 ? -0.313 0.537 14.997 1.00 90.62 96 ARG A O 1
ATOM 716 N N . GLN A 1 97 ? -0.992 -1.429 15.844 1.00 91.00 97 GLN A N 1
ATOM 717 C CA . GLN A 1 97 ? -0.219 -2.264 14.921 1.00 91.00 97 GLN A CA 1
ATOM 718 C C . GLN A 1 97 ? -0.666 -2.070 13.464 1.00 91.00 97 GLN A C 1
ATOM 720 O O . GLN A 1 97 ? 0.180 -1.922 12.581 1.00 91.00 97 GLN A O 1
ATOM 725 N N . ALA A 1 98 ? -1.978 -1.986 13.211 1.00 89.88 98 ALA A N 1
ATOM 726 C CA . ALA A 1 98 ? -2.512 -1.714 11.876 1.00 89.88 98 ALA A CA 1
ATOM 727 C C . ALA A 1 98 ? -2.076 -0.336 11.339 1.00 89.88 98 ALA A C 1
ATOM 729 O O . ALA A 1 98 ? -1.650 -0.228 10.188 1.00 89.88 98 ALA A O 1
ATOM 730 N N . ILE A 1 99 ? -2.110 0.706 12.179 1.00 91.75 99 ILE A N 1
ATOM 731 C CA . ILE A 1 99 ? -1.671 2.062 11.811 1.00 91.75 99 IL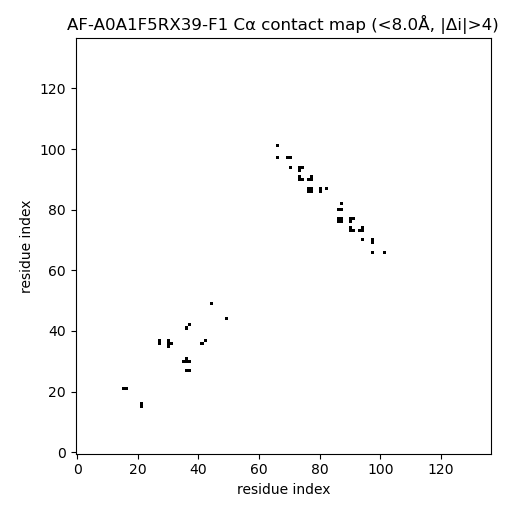E A CA 1
ATOM 732 C C . ILE A 1 99 ? -0.177 2.085 11.476 1.00 91.75 99 ILE A C 1
ATOM 734 O O . ILE A 1 99 ? 0.213 2.692 10.482 1.00 91.75 99 ILE A O 1
ATOM 738 N N . VAL A 1 100 ? 0.663 1.409 12.263 1.00 93.38 100 VAL A N 1
ATOM 739 C CA . VAL A 1 100 ? 2.107 1.333 11.987 1.00 93.38 100 VAL A CA 1
ATOM 740 C C . VAL A 1 100 ? 2.366 0.670 10.633 1.00 93.38 100 VAL A C 1
ATOM 742 O O . VAL A 1 100 ? 3.144 1.198 9.840 1.00 93.38 100 VAL A O 1
ATOM 745 N N . GLY A 1 101 ? 1.669 -0.428 10.321 1.00 88.94 101 GLY A N 1
ATOM 746 C CA . GLY A 1 101 ? 1.753 -1.065 9.003 1.00 88.94 101 GLY A CA 1
ATOM 747 C C . GLY A 1 101 ? 1.354 -0.118 7.866 1.00 88.94 101 GLY A C 1
ATOM 748 O O . GLY A 1 101 ? 2.063 -0.014 6.866 1.00 88.94 101 GLY A O 1
ATOM 749 N N . PHE A 1 102 ? 0.265 0.633 8.045 1.00 90.69 102 PHE A N 1
ATOM 750 C CA . PHE A 1 102 ? -0.195 1.621 7.067 1.00 90.69 102 PHE A CA 1
ATOM 751 C C . PHE A 1 102 ? 0.812 2.762 6.847 1.00 90.69 102 PHE A C 1
ATOM 753 O O . PHE A 1 102 ? 1.077 3.148 5.708 1.00 90.69 102 PHE A O 1
ATOM 760 N N . ILE A 1 103 ? 1.428 3.268 7.919 1.00 94.62 103 ILE A N 1
ATOM 761 C CA . ILE A 1 103 ? 2.467 4.304 7.835 1.00 94.62 103 ILE A CA 1
ATOM 762 C C . ILE A 1 103 ? 3.679 3.796 7.050 1.00 94.62 103 ILE A C 1
ATOM 764 O O . ILE A 1 103 ? 4.212 4.530 6.222 1.00 94.62 103 ILE A O 1
ATOM 768 N N . ILE A 1 104 ? 4.101 2.546 7.261 1.00 92.88 104 ILE A N 1
ATOM 769 C CA . ILE A 1 104 ? 5.230 1.952 6.529 1.00 92.88 104 ILE A CA 1
ATOM 770 C C . ILE A 1 104 ? 4.921 1.850 5.030 1.00 92.88 104 ILE A C 1
ATOM 772 O O . ILE A 1 104 ? 5.772 2.196 4.214 1.00 92.88 104 ILE A O 1
ATOM 776 N N . LEU A 1 105 ? 3.706 1.435 4.657 1.00 90.19 105 LEU A N 1
ATOM 777 C CA . LEU A 1 105 ? 3.253 1.382 3.259 1.00 90.19 105 LEU A CA 1
ATOM 778 C C . LEU A 1 105 ? 3.320 2.762 2.585 1.00 90.19 105 LEU A C 1
ATOM 780 O O . LEU A 1 105 ? 3.906 2.909 1.511 1.00 90.19 105 LEU A O 1
ATOM 784 N N . MET A 1 106 ? 2.767 3.783 3.244 1.00 91.69 106 MET A N 1
ATOM 785 C CA . MET A 1 106 ? 2.825 5.169 2.768 1.00 91.69 106 MET A CA 1
ATOM 786 C C . MET A 1 106 ? 4.268 5.682 2.681 1.00 91.69 106 MET A C 1
ATOM 788 O O . MET A 1 106 ? 4.647 6.299 1.686 1.00 91.69 106 MET A O 1
ATOM 792 N N . GLY A 1 107 ? 5.091 5.389 3.691 1.00 95.00 107 GLY A N 1
ATOM 793 C CA . GLY A 1 107 ? 6.499 5.774 3.740 1.00 95.00 107 GLY A CA 1
ATOM 794 C C . GLY A 1 107 ? 7.324 5.140 2.622 1.00 95.00 107 GLY A C 1
ATOM 795 O O . GLY A 1 107 ? 8.093 5.834 1.964 1.00 95.00 107 GLY A O 1
ATOM 796 N N . ALA A 1 108 ? 7.122 3.852 2.338 1.00 90.31 108 ALA A N 1
ATOM 797 C CA . ALA A 1 108 ? 7.799 3.158 1.246 1.00 90.31 108 ALA A CA 1
ATOM 798 C C . ALA A 1 108 ? 7.482 3.790 -0.120 1.00 90.31 108 ALA A C 1
ATOM 800 O O . ALA A 1 108 ? 8.388 4.016 -0.927 1.00 90.31 108 ALA A O 1
ATOM 801 N N . TYR A 1 109 ? 6.211 4.130 -0.366 1.00 88.56 109 TYR A N 1
ATOM 802 C CA . TYR A 1 109 ? 5.807 4.813 -1.596 1.00 88.56 109 TYR A CA 1
ATOM 803 C C . TYR A 1 109 ? 6.405 6.223 -1.695 1.00 88.56 109 TYR A C 1
ATOM 805 O O . TYR A 1 109 ? 6.952 6.589 -2.735 1.00 88.56 109 TYR A O 1
ATOM 813 N N . ALA A 1 110 ? 6.373 6.990 -0.600 1.00 92.31 110 ALA A N 1
ATOM 814 C CA . ALA A 1 110 ? 6.948 8.332 -0.545 1.00 92.31 110 ALA A CA 1
ATOM 815 C C . ALA A 1 110 ? 8.459 8.326 -0.820 1.00 92.31 110 ALA A C 1
ATOM 817 O O . ALA A 1 110 ? 8.939 9.129 -1.618 1.00 92.31 110 ALA A O 1
ATOM 818 N N . ILE A 1 111 ? 9.199 7.388 -0.219 1.00 90.88 111 ILE A N 1
ATOM 819 C CA . ILE A 1 111 ? 10.639 7.226 -0.458 1.00 90.88 111 ILE A CA 1
ATOM 820 C C . ILE A 1 111 ? 10.899 6.851 -1.920 1.00 90.88 111 ILE A C 1
ATOM 822 O O . ILE A 1 111 ? 11.761 7.449 -2.558 1.00 90.88 111 ILE A O 1
ATOM 826 N N . THR A 1 112 ? 10.139 5.906 -2.476 1.00 87.69 112 THR A N 1
ATOM 827 C CA . THR A 1 112 ? 10.290 5.486 -3.880 1.00 87.69 112 THR A CA 1
ATOM 828 C C . THR A 1 112 ? 10.088 6.665 -4.831 1.00 87.69 112 THR A C 1
ATOM 830 O O . THR A 1 112 ? 10.914 6.912 -5.709 1.00 87.69 112 THR A O 1
ATOM 833 N N . TYR A 1 113 ? 9.022 7.440 -4.621 1.00 87.38 113 TYR A N 1
ATOM 834 C CA . TYR A 1 113 ? 8.735 8.633 -5.413 1.00 87.38 113 TYR A CA 1
ATOM 835 C C . TYR A 1 113 ? 9.818 9.709 -5.261 1.00 87.38 113 TYR A C 1
ATOM 837 O O . TYR A 1 113 ? 10.228 10.325 -6.248 1.00 87.38 113 TYR A O 1
ATOM 845 N N . PHE A 1 114 ? 10.313 9.911 -4.038 1.00 90.94 114 PHE A N 1
ATOM 846 C CA . PHE A 1 114 ? 11.394 10.850 -3.758 1.00 90.94 114 PHE A CA 1
ATOM 847 C C . PHE A 1 114 ? 12.671 10.478 -4.516 1.00 90.94 114 PHE A C 1
ATOM 849 O O . PHE A 1 114 ? 13.250 11.333 -5.179 1.00 90.94 114 PHE A O 1
ATOM 856 N N . VAL A 1 115 ? 13.073 9.203 -4.489 1.00 88.56 115 VAL A N 1
ATOM 857 C CA . VAL A 1 115 ? 14.261 8.717 -5.208 1.00 88.56 115 VAL A CA 1
ATOM 858 C C . VAL A 1 115 ? 14.103 8.897 -6.720 1.00 88.56 115 VAL A C 1
ATOM 860 O O . VAL A 1 115 ? 15.006 9.423 -7.366 1.00 88.56 115 VAL A O 1
ATOM 863 N N . LEU A 1 116 ? 12.950 8.531 -7.291 1.00 84.50 116 LEU A N 1
ATOM 864 C CA . LEU A 1 116 ? 12.686 8.701 -8.727 1.00 84.50 116 LEU A CA 1
ATOM 865 C C . LEU A 1 116 ? 12.715 10.176 -9.150 1.00 84.50 116 LEU A C 1
ATOM 867 O O . LEU A 1 116 ? 13.277 10.520 -10.188 1.00 84.50 116 LEU A O 1
ATOM 871 N N . THR A 1 117 ? 12.132 11.060 -8.342 1.00 85.06 117 THR A N 1
ATOM 872 C CA . THR A 1 117 ? 12.127 12.505 -8.609 1.00 85.06 117 THR A CA 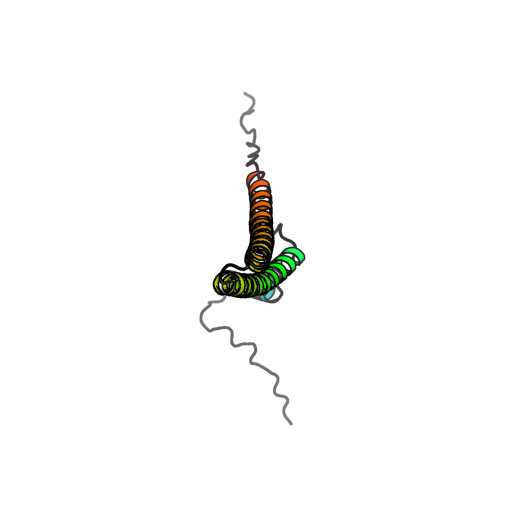1
ATOM 873 C C . THR A 1 117 ? 13.528 13.098 -8.485 1.00 85.06 117 THR A C 1
ATOM 875 O O . THR A 1 117 ? 13.937 13.880 -9.340 1.00 85.06 117 THR A O 1
ATOM 878 N N . ALA A 1 118 ? 14.289 12.701 -7.462 1.00 86.06 118 ALA A N 1
ATOM 879 C CA . ALA A 1 118 ? 15.657 13.164 -7.252 1.00 86.06 118 ALA A CA 1
ATOM 880 C C . ALA A 1 118 ? 16.589 12.752 -8.403 1.00 86.06 118 ALA A C 1
ATOM 882 O O . ALA A 1 118 ? 17.403 13.557 -8.848 1.00 86.06 118 ALA A O 1
ATOM 883 N N . LEU A 1 119 ? 16.435 11.531 -8.927 1.00 83.31 119 LEU A N 1
ATOM 884 C CA . LEU A 1 119 ? 17.216 11.043 -10.067 1.00 83.31 119 LEU A CA 1
ATOM 885 C C . LEU A 1 119 ? 16.863 11.770 -11.373 1.00 83.31 119 LEU A C 1
ATOM 887 O O . LEU A 1 119 ? 17.765 12.173 -12.102 1.00 83.31 119 LEU A O 1
ATOM 891 N N . ASN A 1 120 ? 15.575 11.993 -11.652 1.00 76.62 120 ASN A N 1
ATOM 892 C CA . ASN A 1 120 ? 15.147 12.724 -12.851 1.00 76.62 120 ASN A CA 1
ATOM 893 C C . ASN A 1 120 ? 15.503 14.220 -12.788 1.00 76.62 120 ASN A C 1
ATOM 895 O O . ASN A 1 120 ? 15.888 14.809 -13.795 1.00 76.62 120 ASN A O 1
ATOM 899 N N . GLY A 1 121 ? 15.422 14.835 -11.604 1.00 67.75 121 GLY A N 1
ATOM 900 C CA . GLY A 1 121 ? 15.817 16.229 -11.383 1.00 67.75 121 GLY A CA 1
ATOM 901 C C . GLY A 1 121 ? 17.330 16.467 -11.452 1.00 67.75 121 GLY A C 1
ATOM 902 O O . GLY A 1 121 ? 17.753 17.589 -11.717 1.00 67.75 121 GLY A O 1
ATOM 903 N N . PHE A 1 122 ? 18.151 15.425 -11.263 1.00 61.66 122 PHE A N 1
ATOM 904 C CA . PHE A 1 122 ? 19.609 15.492 -11.415 1.00 61.66 122 PHE A CA 1
ATOM 905 C C . PHE A 1 122 ? 20.080 15.416 -12.878 1.00 61.66 122 PHE A C 1
ATOM 907 O O . PHE A 1 122 ? 21.277 15.533 -13.139 1.00 61.66 122 PHE A O 1
ATOM 914 N N . SER A 1 123 ? 19.178 15.299 -13.862 1.00 60.03 123 SER A N 1
ATOM 915 C CA . SER A 1 123 ? 19.517 15.621 -15.252 1.00 60.03 123 SER A CA 1
ATOM 916 C C . SER A 1 123 ? 19.734 17.133 -15.357 1.00 60.03 123 SER A C 1
ATOM 918 O O . SER A 1 123 ? 18.886 17.896 -15.817 1.00 60.03 123 SER A O 1
ATOM 920 N N . ALA A 1 124 ? 20.873 17.594 -14.836 1.00 55.69 124 ALA A N 1
ATOM 921 C CA . ALA A 1 124 ? 21.364 18.924 -15.082 1.00 55.69 124 ALA A CA 1
ATOM 922 C C . ALA A 1 124 ? 21.398 19.071 -16.599 1.00 55.69 124 ALA A C 1
ATOM 924 O O . ALA A 1 124 ? 22.073 18.310 -17.294 1.00 55.69 124 ALA A O 1
ATOM 925 N N . ASN A 1 125 ? 20.649 20.046 -17.104 1.00 56.53 125 ASN A N 1
ATOM 926 C CA . ASN A 1 125 ? 20.854 20.612 -18.420 1.00 56.53 125 ASN A CA 1
ATOM 927 C C . ASN A 1 125 ? 22.264 21.227 -18.422 1.00 56.53 125 ASN A C 1
ATOM 929 O O . ASN A 1 125 ? 22.441 22.436 -18.314 1.00 56.53 125 ASN A O 1
ATOM 933 N N . VAL A 1 126 ? 23.296 20.384 -18.463 1.00 58.47 126 VAL A N 1
ATOM 934 C CA . VAL A 1 126 ? 24.648 20.783 -18.822 1.00 58.47 126 VAL A CA 1
ATOM 935 C C . VAL A 1 126 ? 24.613 20.989 -20.325 1.00 58.47 126 VAL A C 1
ATOM 937 O O . VAL A 1 126 ? 25.095 20.184 -21.114 1.00 58.47 126 VAL A O 1
ATOM 940 N N . SER A 1 127 ? 23.949 22.073 -20.731 1.00 62.41 127 SER A N 1
ATOM 941 C CA . SER A 1 127 ? 24.154 22.642 -22.047 1.00 62.41 127 SER A CA 1
ATOM 942 C C . SER A 1 127 ? 25.611 23.071 -22.083 1.00 62.41 127 SER A C 1
ATOM 944 O O . SER A 1 127 ? 25.993 24.119 -21.556 1.00 62.41 127 SER A O 1
ATOM 946 N N . PHE A 1 128 ? 26.454 22.202 -22.636 1.00 61.12 128 PHE A N 1
ATOM 947 C CA . PHE A 1 128 ? 27.789 22.571 -23.060 1.00 61.12 128 PHE A CA 1
ATOM 948 C C . PHE A 1 128 ? 27.582 23.580 -24.186 1.00 61.12 128 PHE A C 1
ATOM 950 O O . PHE A 1 128 ? 27.397 23.205 -25.343 1.00 61.12 128 PHE A O 1
ATOM 957 N N . ALA A 1 129 ? 27.503 24.862 -23.833 1.00 61.50 129 ALA A N 1
ATOM 958 C CA . ALA A 1 129 ? 27.420 25.926 -24.813 1.00 61.50 129 ALA A CA 1
ATOM 959 C C . ALA A 1 129 ? 28.585 25.729 -25.803 1.00 61.50 129 ALA A C 1
ATOM 961 O O . ALA A 1 129 ? 29.742 25.709 -25.366 1.00 61.50 129 ALA A O 1
ATOM 962 N N . PRO A 1 130 ? 28.330 25.530 -27.111 1.00 61.78 130 PRO A N 1
ATOM 963 C CA . PRO A 1 130 ? 29.411 25.415 -28.074 1.00 61.78 130 PRO A CA 1
ATOM 964 C C . PRO A 1 130 ? 30.144 26.756 -28.079 1.00 61.78 130 PRO A C 1
ATOM 966 O O . PRO A 1 130 ? 29.563 27.788 -28.419 1.00 61.78 130 PRO A O 1
ATOM 969 N N . MET A 1 131 ? 31.407 26.745 -27.654 1.00 59.66 131 MET A N 1
ATOM 970 C CA . MET A 1 131 ? 32.275 27.918 -27.506 1.00 59.66 131 MET A CA 1
ATOM 971 C C . MET A 1 131 ? 32.652 28.528 -28.874 1.00 59.66 131 MET 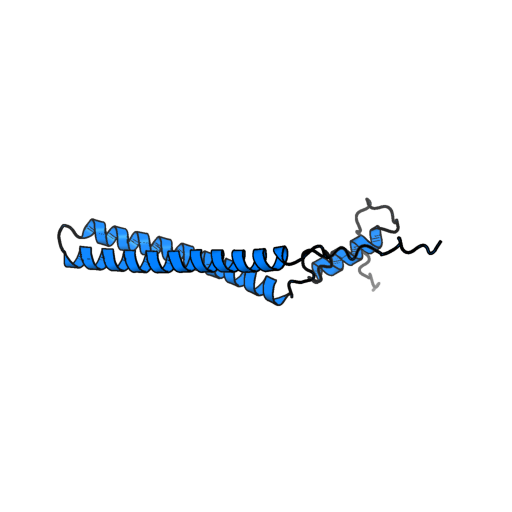A C 1
ATOM 973 O O . MET A 1 131 ? 33.821 28.603 -29.231 1.00 59.66 131 MET A O 1
ATOM 977 N N . SER A 1 132 ? 31.671 28.972 -29.664 1.00 69.94 132 SER A N 1
ATOM 978 C CA . SER A 1 132 ? 31.865 29.567 -30.999 1.00 69.94 132 SER A CA 1
ATOM 979 C C . SER A 1 132 ? 32.196 31.069 -30.975 1.00 69.94 132 SER A C 1
ATOM 981 O O . SER A 1 132 ? 32.207 31.719 -32.014 1.00 69.94 132 SER A O 1
ATOM 983 N N . HIS A 1 133 ? 32.552 31.620 -29.809 1.00 65.81 133 HIS A N 1
ATOM 984 C CA . HIS A 1 133 ? 33.052 32.992 -29.652 1.00 65.81 133 HIS A CA 1
ATOM 985 C C . HIS A 1 133 ? 34.502 33.011 -29.125 1.00 65.81 133 HIS A C 1
ATOM 987 O O . HIS A 1 133 ? 34.840 33.675 -28.152 1.00 65.81 133 HIS A O 1
ATOM 993 N N . LEU A 1 134 ? 35.384 32.256 -29.776 1.00 59.53 134 LEU A N 1
ATOM 994 C CA . LEU A 1 134 ? 36.794 32.638 -29.921 1.00 59.53 134 LEU A CA 1
ATOM 995 C C . LEU A 1 134 ? 37.112 32.669 -31.419 1.00 59.53 134 LEU A C 1
ATOM 997 O O . LEU A 1 134 ? 38.058 32.043 -31.889 1.00 59.53 134 LEU A O 1
ATOM 1001 N N . ALA A 1 135 ? 36.260 33.359 -32.186 1.00 57.34 135 ALA A N 1
ATOM 1002 C CA . ALA A 1 135 ? 36.651 33.864 -33.490 1.00 57.34 135 ALA A CA 1
ATOM 1003 C C . ALA A 1 135 ? 37.795 34.853 -33.236 1.00 57.34 135 ALA A C 1
ATOM 1005 O O . ALA A 1 135 ? 37.571 35.978 -32.794 1.00 57.34 135 ALA A O 1
ATOM 1006 N N . TRP A 1 136 ? 39.019 34.354 -33.396 1.00 59.38 136 TRP A N 1
ATOM 1007 C CA . TRP A 1 136 ? 40.245 35.133 -33.385 1.00 59.38 136 TRP A CA 1
ATOM 1008 C C . TRP A 1 136 ? 40.075 36.288 -34.375 1.00 59.38 136 TRP A C 1
ATOM 1010 O O . TRP A 1 136 ? 39.795 36.049 -35.552 1.00 59.38 136 TRP A O 1
ATOM 1020 N N . GLY A 1 137 ? 40.167 37.516 -33.862 1.00 59.34 137 GLY A N 1
ATOM 1021 C CA . GLY A 1 137 ? 40.454 38.688 -34.684 1.00 59.34 137 GLY A CA 1
ATOM 1022 C C . GLY A 1 137 ? 41.882 38.636 -35.203 1.00 59.34 137 GLY A C 1
ATOM 1023 O O . GLY A 1 137 ? 42.735 38.043 -34.501 1.00 59.34 137 GLY A O 1
#

Sequence (137 aa):
MALAAPVSVFAQNANQAVGPGTILDNLRSAGNAAKYNVDSSKEGIPAYVDLVGQVLNAFFAVVGIILIVLVIHAGYLWMTARGNEEQVTKAKDQIRQAIVGFIILMGAYAITYFVLTALNGFSANVSFAPMSHLAWG